Protein AF-A0A150HQA2-F1 (afdb_monomer)

Structure (mmCIF, N/CA/C/O backbone):
data_AF-A0A150HQA2-F1
#
_entry.id   AF-A0A150HQA2-F1
#
loop_
_atom_site.group_PDB
_atom_site.id
_atom_site.type_symbol
_atom_site.label_atom_id
_atom_site.label_alt_id
_atom_site.label_comp_id
_atom_site.label_asym_id
_atom_site.label_entity_id
_atom_site.label_seq_id
_atom_site.pdbx_PDB_ins_code
_atom_site.Cartn_x
_atom_site.Cartn_y
_atom_site.Cartn_z
_atom_site.occupancy
_atom_site.B_iso_or_equiv
_atom_site.auth_seq_id
_atom_site.auth_comp_id
_atom_site.auth_asym_id
_atom_site.auth_atom_id
_atom_site.pdbx_PDB_model_num
ATOM 1 N N . MET A 1 1 ? 25.964 2.005 -0.154 1.00 37.34 1 MET A N 1
ATOM 2 C CA . MET A 1 1 ? 24.661 1.693 -0.784 1.00 37.34 1 MET A CA 1
ATOM 3 C C . MET A 1 1 ? 23.739 1.155 0.295 1.00 37.34 1 MET A C 1
ATOM 5 O O . MET A 1 1 ? 24.121 0.198 0.952 1.00 37.34 1 MET A O 1
ATOM 9 N N . ARG A 1 2 ? 22.581 1.779 0.553 1.00 41.72 2 ARG A N 1
ATOM 10 C CA . ARG A 1 2 ? 21.559 1.135 1.397 1.00 41.72 2 ARG A CA 1
ATOM 11 C C . ARG A 1 2 ? 21.065 -0.091 0.627 1.00 41.72 2 ARG A C 1
ATOM 13 O O . ARG A 1 2 ? 20.737 0.061 -0.545 1.00 41.72 2 ARG A O 1
ATOM 20 N N . ASN A 1 3 ? 21.051 -1.269 1.250 1.00 44.75 3 ASN A N 1
ATOM 21 C CA . ASN A 1 3 ? 20.371 -2.444 0.704 1.00 44.75 3 ASN A CA 1
ATOM 22 C C . ASN A 1 3 ? 18.885 -2.094 0.582 1.00 44.75 3 ASN A C 1
ATOM 24 O O . ASN A 1 3 ? 18.142 -2.168 1.558 1.00 44.75 3 ASN A O 1
ATOM 28 N N . ILE A 1 4 ? 18.468 -1.625 -0.593 1.00 57.78 4 ILE A N 1
ATOM 29 C CA . ILE A 1 4 ? 17.054 -1.454 -0.901 1.00 57.78 4 ILE A CA 1
ATOM 30 C C . ILE A 1 4 ? 16.543 -2.876 -1.097 1.00 57.78 4 ILE A C 1
ATOM 32 O O . ILE A 1 4 ? 16.750 -3.461 -2.159 1.00 57.78 4 ILE A O 1
ATOM 36 N N . LYS A 1 5 ? 15.956 -3.465 -0.046 1.00 61.56 5 LYS A N 1
ATOM 37 C CA . LYS A 1 5 ? 15.195 -4.707 -0.184 1.00 61.56 5 LYS A CA 1
ATOM 38 C C . LYS A 1 5 ? 14.142 -4.447 -1.256 1.00 61.56 5 LYS A C 1
ATOM 40 O O . LYS A 1 5 ? 13.300 -3.563 -1.102 1.00 61.56 5 LYS A O 1
ATOM 45 N N . ARG A 1 6 ? 14.270 -5.134 -2.386 1.00 68.69 6 ARG A N 1
ATOM 46 C CA . ARG A 1 6 ? 13.323 -5.013 -3.486 1.00 68.69 6 ARG A CA 1
ATOM 47 C C . ARG A 1 6 ? 12.090 -5.816 -3.093 1.00 68.69 6 ARG A C 1
ATOM 49 O O . ARG A 1 6 ? 12.227 -6.979 -2.738 1.00 68.69 6 ARG A O 1
ATOM 56 N N . VAL A 1 7 ? 10.921 -5.185 -3.121 1.00 77.38 7 VAL A N 1
ATOM 57 C CA . VAL A 1 7 ? 9.653 -5.900 -2.945 1.00 77.38 7 VAL A CA 1
ATOM 58 C C . VAL A 1 7 ? 9.491 -6.851 -4.128 1.00 77.38 7 VAL A C 1
ATOM 60 O O . VAL A 1 7 ? 9.677 -6.442 -5.279 1.00 77.38 7 VAL A O 1
ATOM 63 N N . GLU A 1 8 ? 9.179 -8.113 -3.845 1.00 81.69 8 GLU A N 1
ATOM 64 C CA . GLU A 1 8 ? 8.927 -9.104 -4.887 1.00 81.69 8 GLU A CA 1
ATOM 65 C C . GLU A 1 8 ? 7.702 -8.695 -5.728 1.00 81.69 8 GLU A C 1
ATOM 67 O O . GLU A 1 8 ? 6.724 -8.177 -5.175 1.00 81.69 8 GLU A O 1
ATOM 72 N N . PRO A 1 9 ? 7.695 -8.920 -7.057 1.00 80.50 9 PRO A N 1
ATOM 73 C CA . PRO A 1 9 ? 6.593 -8.476 -7.915 1.00 80.50 9 PRO A CA 1
ATOM 74 C C . PRO A 1 9 ? 5.214 -8.963 -7.446 1.00 80.50 9 PRO A C 1
ATOM 76 O O . PRO A 1 9 ? 4.275 -8.174 -7.377 1.00 80.50 9 PRO A O 1
ATOM 79 N N . TRP A 1 10 ? 5.111 -10.228 -7.028 1.00 83.12 10 TRP A N 1
ATOM 80 C CA . TRP A 1 10 ? 3.852 -10.815 -6.557 1.00 83.12 10 TRP A CA 1
ATOM 81 C C . TRP A 1 10 ? 3.335 -10.169 -5.261 1.00 83.12 10 TRP A C 1
ATOM 83 O O . TRP A 1 10 ? 2.125 -10.037 -5.085 1.00 83.12 10 TRP A O 1
ATOM 93 N N . MET A 1 11 ? 4.231 -9.720 -4.371 1.00 84.94 11 MET A N 1
ATOM 94 C CA . MET A 1 11 ? 3.845 -9.029 -3.135 1.00 84.94 11 MET A CA 1
ATOM 95 C C . MET A 1 11 ? 3.207 -7.678 -3.441 1.00 84.94 11 MET A C 1
ATOM 97 O O . MET A 1 11 ? 2.307 -7.250 -2.725 1.00 84.94 11 MET A O 1
ATOM 101 N N . SER A 1 12 ? 3.636 -7.017 -4.520 1.00 85.19 12 SER A N 1
ATOM 102 C CA . SER A 1 12 ? 3.038 -5.749 -4.946 1.00 85.19 12 SER A CA 1
ATOM 103 C C . SER A 1 12 ? 1.578 -5.949 -5.358 1.00 85.19 12 SER A C 1
ATOM 105 O O . SER A 1 12 ? 0.710 -5.202 -4.911 1.00 85.19 12 SER A O 1
ATOM 107 N N . ASP A 1 13 ? 1.284 -6.988 -6.141 1.00 89.06 13 ASP A N 1
ATOM 108 C CA . ASP A 1 13 ? -0.087 -7.307 -6.552 1.00 89.06 13 ASP A CA 1
ATOM 109 C C . ASP A 1 13 ? -0.951 -7.745 -5.362 1.00 89.06 13 ASP A C 1
ATOM 111 O O . ASP A 1 13 ? -2.067 -7.247 -5.183 1.00 89.06 13 ASP A O 1
ATOM 115 N N . ALA A 1 14 ? -0.415 -8.616 -4.502 1.00 93.56 14 ALA A N 1
ATOM 116 C CA . ALA A 1 14 ? -1.089 -9.068 -3.288 1.00 93.56 14 ALA A CA 1
ATOM 117 C C . ALA A 1 14 ? -1.412 -7.899 -2.342 1.00 93.56 14 ALA A C 1
ATOM 119 O O . ALA A 1 14 ? -2.529 -7.813 -1.827 1.00 93.56 14 ALA A O 1
ATOM 120 N N . PHE A 1 15 ? -0.493 -6.943 -2.191 1.00 93.81 15 PHE A N 1
ATOM 121 C CA . PHE A 1 15 ? -0.713 -5.738 -1.39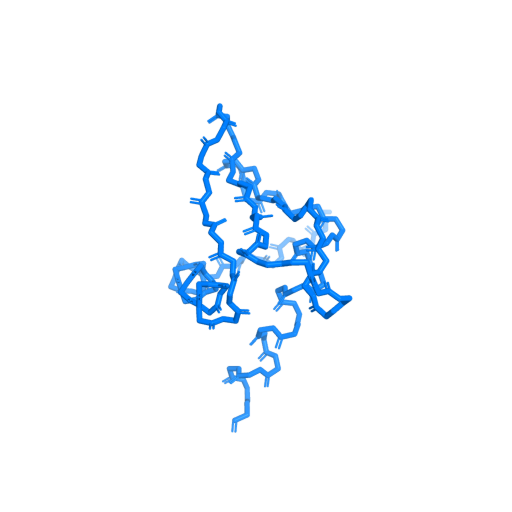9 1.00 93.81 15 PHE A CA 1
ATOM 122 C C . PHE A 1 15 ? -1.865 -4.887 -1.949 1.00 93.81 15 PHE A C 1
ATOM 124 O O . PHE A 1 15 ? -2.738 -4.451 -1.196 1.00 93.81 15 PHE A O 1
ATOM 131 N N . LEU A 1 16 ? -1.936 -4.681 -3.269 1.00 92.88 16 LEU A N 1
ATOM 132 C CA . LEU A 1 16 ? -3.041 -3.937 -3.888 1.00 92.88 16 LEU A CA 1
ATOM 133 C C . LEU A 1 16 ? -4.390 -4.659 -3.722 1.00 92.88 16 LEU A C 1
ATOM 135 O O . LEU A 1 16 ? -5.424 -4.006 -3.554 1.00 92.88 16 LEU A O 1
ATOM 139 N N . ILE A 1 17 ? -4.404 -5.992 -3.746 1.00 94.44 17 ILE A N 1
ATOM 140 C CA . ILE A 1 17 ? -5.605 -6.791 -3.465 1.00 94.44 17 ILE A CA 1
ATOM 141 C C . ILE A 1 17 ? -6.026 -6.621 -2.001 1.00 94.44 17 ILE A C 1
ATOM 143 O O . ILE A 1 17 ? -7.193 -6.324 -1.734 1.00 94.44 17 ILE A O 1
ATOM 147 N N . TRP A 1 18 ? -5.085 -6.728 -1.063 1.00 95.44 18 TRP A N 1
ATOM 148 C CA . TRP A 1 18 ? -5.342 -6.547 0.365 1.00 95.44 18 TRP A CA 1
ATOM 149 C C . TRP A 1 18 ? -5.892 -5.150 0.681 1.00 95.44 18 TRP A C 1
ATOM 151 O O . TRP A 1 18 ? -6.891 -5.022 1.387 1.00 95.44 18 TRP A O 1
ATOM 161 N N . LEU A 1 19 ? -5.347 -4.096 0.064 1.00 95.12 19 LEU A N 1
ATOM 162 C CA . LEU A 1 19 ? -5.878 -2.736 0.201 1.00 95.12 19 LEU A CA 1
ATOM 163 C C . LEU A 1 19 ? -7.351 -2.640 -0.221 1.00 95.12 19 LEU A C 1
ATOM 165 O O . LEU A 1 19 ? -8.144 -1.971 0.443 1.00 95.12 19 LEU A O 1
ATOM 169 N N . ARG A 1 20 ? -7.745 -3.310 -1.311 1.00 94.56 20 ARG A N 1
ATOM 170 C CA . ARG A 1 20 ? -9.155 -3.359 -1.731 1.00 94.56 20 ARG A CA 1
ATOM 171 C C . ARG A 1 20 ? -10.018 -4.097 -0.718 1.00 94.56 20 ARG A C 1
ATOM 173 O O . ARG A 1 20 ? -11.108 -3.619 -0.413 1.00 94.56 20 ARG A O 1
ATOM 180 N N . TYR A 1 21 ? -9.522 -5.214 -0.194 1.00 93.88 21 TYR A N 1
ATOM 181 C CA . TYR A 1 21 ? -10.216 -6.017 0.809 1.00 93.88 21 TYR A CA 1
ATOM 182 C C . TYR A 1 21 ? -10.523 -5.215 2.082 1.00 93.88 21 TYR A C 1
ATOM 184 O O . TYR A 1 21 ? -11.659 -5.228 2.549 1.00 93.88 21 TYR A O 1
ATOM 192 N N . ILE A 1 22 ? -9.566 -4.430 2.588 1.00 93.06 22 ILE A N 1
ATOM 193 C CA . ILE A 1 22 ? -9.770 -3.604 3.794 1.00 93.06 22 ILE A CA 1
ATOM 194 C C . ILE A 1 22 ? -10.568 -2.314 3.533 1.00 93.06 22 ILE A C 1
ATOM 196 O O . ILE A 1 22 ? -10.817 -1.540 4.454 1.00 93.06 22 ILE A O 1
ATOM 200 N N . GLY A 1 23 ? -10.989 -2.062 2.289 1.00 94.06 23 GLY A N 1
ATOM 201 C CA . GLY A 1 23 ? -11.899 -0.966 1.960 1.00 94.06 23 GLY A CA 1
ATOM 202 C C . GLY A 1 23 ? -11.246 0.265 1.331 1.00 94.06 23 GLY A C 1
ATOM 203 O O . GLY A 1 23 ? -11.830 1.353 1.385 1.00 94.06 23 GLY A O 1
ATOM 204 N N . TYR A 1 24 ? -10.079 0.140 0.696 1.00 96.00 24 TYR A N 1
ATOM 205 C CA . TYR A 1 24 ? -9.548 1.185 -0.179 1.00 96.00 24 TYR A CA 1
ATOM 206 C C . TYR A 1 24 ? -10.011 1.023 -1.627 1.00 96.00 24 TYR A C 1
ATOM 208 O O . TYR A 1 24 ? -10.015 -0.054 -2.218 1.00 96.00 24 TYR A O 1
ATOM 216 N N . ARG A 1 25 ? -10.305 2.155 -2.258 1.00 94.44 25 ARG A N 1
ATOM 217 C CA . ARG A 1 25 ? -10.320 2.292 -3.708 1.00 94.44 25 ARG A CA 1
ATOM 218 C C . ARG A 1 25 ? -8.931 2.703 -4.176 1.00 94.44 25 ARG A C 1
ATOM 220 O O . ARG A 1 25 ? -8.368 3.679 -3.686 1.00 94.44 25 ARG A O 1
ATOM 227 N N . ILE A 1 26 ? -8.428 2.001 -5.180 1.00 94.00 26 ILE A N 1
ATOM 228 C CA . ILE A 1 26 ? -7.149 2.307 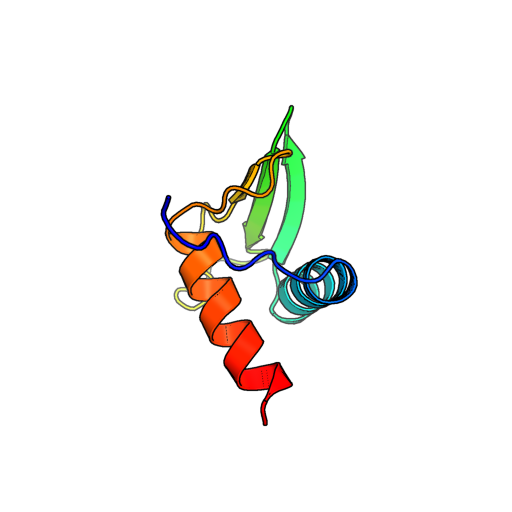-5.817 1.00 94.00 26 ILE A CA 1
ATOM 229 C C . ILE A 1 26 ? -7.408 3.208 -7.026 1.00 94.00 26 ILE A C 1
ATOM 231 O O . ILE A 1 26 ? -8.267 2.899 -7.858 1.00 94.00 26 ILE A O 1
ATOM 235 N N . LYS A 1 27 ? -6.694 4.331 -7.121 1.00 93.75 27 LYS A N 1
ATOM 236 C CA . LYS A 1 27 ? -6.738 5.232 -8.278 1.00 93.75 27 LYS A CA 1
ATOM 237 C C . LYS A 1 27 ? -5.340 5.543 -8.780 1.00 93.75 27 LYS A C 1
ATOM 239 O O . LYS A 1 27 ? -4.476 5.915 -8.002 1.00 93.75 27 LYS A O 1
ATOM 244 N N . THR A 1 28 ? -5.156 5.490 -10.090 1.00 92.38 28 THR A N 1
ATOM 245 C CA . THR A 1 28 ? -3.948 6.011 -10.731 1.00 92.38 28 THR A CA 1
ATOM 246 C C . THR A 1 28 ? -4.100 7.514 -10.948 1.00 92.38 28 THR A C 1
ATOM 248 O O . THR A 1 28 ? -5.133 7.968 -11.449 1.00 92.38 28 THR A O 1
ATOM 251 N N . LYS A 1 29 ? -3.087 8.296 -10.577 1.00 90.25 29 LYS A N 1
ATOM 252 C CA . LYS A 1 29 ? -3.029 9.744 -10.778 1.00 90.25 29 LYS A CA 1
ATOM 253 C C . LYS A 1 29 ? -1.636 10.134 -11.263 1.00 90.25 29 LYS A C 1
ATOM 255 O O . LYS A 1 29 ? -0.689 10.226 -10.488 1.00 90.25 29 LYS A O 1
ATOM 260 N N . GLY A 1 30 ? -1.510 10.366 -12.568 1.00 91.25 30 GLY A N 1
ATOM 261 C CA . GLY A 1 30 ? -0.208 10.602 -13.190 1.00 91.25 30 GLY A CA 1
ATOM 262 C C . GLY A 1 30 ? 0.725 9.411 -12.962 1.00 91.25 30 GLY A C 1
ATOM 263 O O . GLY A 1 30 ? 0.390 8.287 -13.321 1.00 91.25 30 GLY A O 1
ATOM 264 N N . LEU A 1 31 ? 1.874 9.665 -12.334 1.00 90.12 31 LEU A N 1
ATOM 265 C CA . LEU A 1 31 ? 2.909 8.666 -12.052 1.00 90.12 31 LEU A CA 1
ATOM 266 C C . LEU A 1 31 ? 2.797 8.031 -10.656 1.00 90.12 31 LEU A C 1
ATOM 268 O O . LEU A 1 31 ? 3.782 7.490 -10.148 1.00 90.12 31 LEU A O 1
ATOM 272 N N . SER A 1 32 ? 1.637 8.121 -10.007 1.00 91.44 32 SER A N 1
ATOM 273 C CA . SER A 1 32 ? 1.388 7.482 -8.716 1.00 91.44 32 SER A CA 1
ATOM 274 C C . SER A 1 32 ? 0.068 6.719 -8.684 1.00 91.44 32 SER A C 1
ATOM 276 O O . SER A 1 32 ? -0.874 6.984 -9.432 1.00 91.44 32 SER A O 1
ATOM 278 N N . ILE A 1 33 ? 0.015 5.754 -7.777 1.00 93.50 33 ILE A N 1
ATOM 279 C CA . ILE A 1 33 ? -1.176 5.039 -7.353 1.00 93.50 33 ILE A CA 1
ATOM 280 C C . ILE A 1 33 ? -1.551 5.595 -5.979 1.00 93.50 33 ILE A C 1
ATOM 282 O O . ILE A 1 33 ? -0.742 5.557 -5.057 1.00 93.50 33 ILE A O 1
ATOM 286 N N . GLU A 1 34 ? -2.761 6.126 -5.841 1.00 94.81 34 GLU A N 1
ATOM 287 C CA . GLU A 1 34 ? -3.319 6.663 -4.601 1.00 94.81 34 GLU A CA 1
ATOM 288 C C . GLU A 1 34 ? -4.349 5.696 -3.999 1.00 94.81 34 GLU A C 1
ATOM 290 O O . GLU A 1 34 ? -5.164 5.091 -4.708 1.00 94.81 34 GLU A O 1
ATOM 295 N N . PHE A 1 35 ? -4.344 5.595 -2.670 1.00 93.88 35 PHE A N 1
ATOM 296 C CA . PHE A 1 35 ? -5.280 4.792 -1.889 1.00 93.88 35 PHE A CA 1
ATOM 297 C C . PHE A 1 35 ? -6.327 5.704 -1.252 1.00 93.88 35 PHE A C 1
ATOM 299 O O . PHE A 1 35 ? -6.028 6.547 -0.400 1.00 93.88 35 PHE A O 1
ATOM 306 N N . LEU A 1 36 ? -7.580 5.537 -1.663 1.00 92.62 36 LEU A N 1
ATOM 307 C CA . LEU A 1 36 ? -8.704 6.343 -1.203 1.00 92.62 36 LEU A CA 1
ATOM 308 C C . LEU A 1 36 ? -9.642 5.476 -0.358 1.00 92.62 36 LEU A C 1
ATOM 310 O O . LEU A 1 36 ? -10.257 4.568 -0.914 1.00 92.62 36 LEU A O 1
ATOM 314 N N . PRO A 1 37 ? -9.794 5.729 0.955 1.00 93.06 37 PRO A N 1
ATOM 315 C CA . PRO A 1 37 ? -10.777 5.015 1.762 1.00 93.06 37 PRO A CA 1
ATOM 316 C C . PRO A 1 37 ? -12.175 5.136 1.152 1.00 93.06 37 PRO A C 1
ATOM 318 O O . PRO A 1 37 ? -12.605 6.236 0.794 1.00 93.06 37 PRO A O 1
ATOM 321 N N . THR A 1 38 ? -12.887 4.017 1.042 1.00 91.75 38 THR A N 1
ATOM 322 C CA . THR A 1 38 ? -14.259 3.987 0.507 1.00 91.75 38 THR A CA 1
ATOM 323 C C . THR A 1 38 ? -15.279 4.598 1.471 1.00 91.75 38 THR A C 1
ATOM 325 O O . THR A 1 38 ? -16.330 5.064 1.040 1.00 91.75 38 THR A O 1
ATOM 328 N N . TYR A 1 39 ? -14.943 4.687 2.758 1.00 86.12 39 TYR A N 1
ATOM 329 C CA . TYR A 1 39 ? -15.736 5.330 3.804 1.00 86.12 39 TYR A CA 1
ATOM 330 C C . TYR A 1 39 ? -14.836 6.111 4.773 1.00 86.12 39 TYR A C 1
ATOM 332 O O . TYR A 1 39 ? -13.618 5.927 4.829 1.00 86.12 39 TYR A O 1
ATOM 340 N N . LYS A 1 40 ? -15.418 7.040 5.545 1.00 79.69 40 LYS A N 1
ATOM 34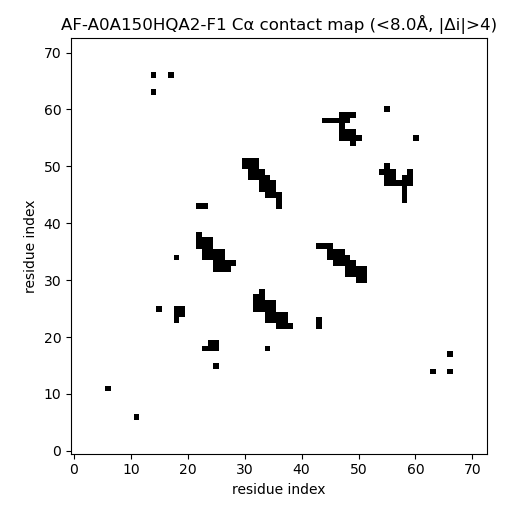1 C CA . LYS A 1 40 ? -14.667 7.765 6.582 1.00 79.69 40 LYS A CA 1
ATOM 342 C C . LYS A 1 40 ? -14.484 6.846 7.798 1.00 79.69 40 LYS A C 1
ATOM 344 O O . LYS A 1 40 ? -15.417 6.679 8.570 1.00 79.69 40 LYS A O 1
ATOM 349 N N . CYS A 1 41 ? -13.287 6.296 7.993 1.00 80.00 41 CYS A N 1
ATOM 350 C CA . CYS A 1 41 ? -12.933 5.523 9.187 1.00 80.00 41 CYS A CA 1
ATOM 351 C C . CYS A 1 41 ? -11.544 5.917 9.697 1.00 80.00 41 CYS A C 1
ATOM 353 O O . CYS A 1 41 ? -10.645 6.172 8.898 1.00 80.00 41 CYS A O 1
ATOM 355 N N . LYS A 1 42 ? -11.361 5.967 11.025 1.00 78.25 42 LYS A N 1
ATOM 356 C CA . LYS A 1 42 ? -10.052 6.244 11.646 1.00 78.25 42 LYS A CA 1
ATOM 357 C C . LYS A 1 42 ? -9.025 5.145 11.346 1.00 78.25 42 LYS A C 1
ATOM 359 O O . LYS A 1 42 ? -7.841 5.447 11.267 1.00 78.25 42 LYS A O 1
ATOM 364 N N . ASN A 1 43 ? -9.495 3.919 11.117 1.00 82.94 43 ASN A N 1
ATOM 365 C CA . ASN A 1 43 ? -8.656 2.753 10.835 1.00 82.94 43 ASN A CA 1
ATOM 366 C C . ASN 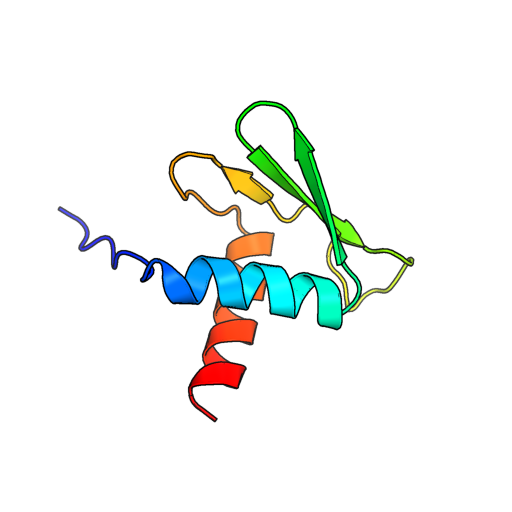A 1 43 ? -8.229 2.663 9.360 1.00 82.94 43 ASN A C 1
ATOM 368 O O . ASN A 1 43 ? -7.437 1.801 9.015 1.00 82.94 43 ASN A O 1
ATOM 372 N N . LEU A 1 44 ? -8.729 3.554 8.494 1.00 86.12 44 LEU A N 1
ATOM 373 C CA . LEU A 1 44 ? -8.316 3.652 7.093 1.00 86.12 44 LEU A CA 1
ATOM 374 C C . LEU A 1 44 ? -7.648 5.011 6.854 1.00 86.12 44 LEU A C 1
ATOM 376 O O . LEU A 1 44 ? -8.310 5.961 6.408 1.00 86.12 44 LEU A O 1
ATOM 380 N N . PRO A 1 45 ? -6.349 5.156 7.186 1.00 87.31 45 PRO A N 1
ATOM 381 C CA . PRO A 1 45 ? -5.629 6.406 6.983 1.00 87.31 45 PRO A CA 1
ATOM 382 C C . PRO A 1 45 ? -5.674 6.850 5.515 1.00 87.31 45 PRO A C 1
ATOM 384 O O . PRO A 1 45 ? -5.517 6.057 4.585 1.00 87.31 45 PRO A O 1
ATOM 387 N N . ARG A 1 46 ? -5.899 8.148 5.297 1.00 88.12 46 ARG A N 1
ATOM 388 C CA . ARG A 1 46 ? -5.932 8.753 3.958 1.00 88.12 46 ARG A CA 1
ATOM 389 C C . ARG A 1 46 ? -4.535 9.074 3.451 1.00 88.12 46 ARG A C 1
ATOM 391 O O . ARG A 1 46 ? -3.618 9.308 4.231 1.00 88.12 46 ARG A O 1
ATOM 398 N N . GLY A 1 47 ? -4.431 9.197 2.129 1.00 89.00 47 GLY A N 1
ATOM 399 C CA . GLY A 1 47 ? -3.250 9.754 1.481 1.00 89.00 47 GLY A CA 1
ATOM 400 C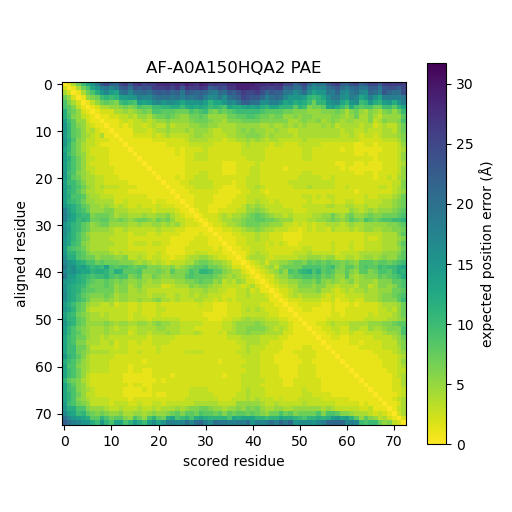 C . GLY A 1 47 ? -2.101 8.765 1.348 1.00 89.00 47 GLY A C 1
ATOM 401 O O . GLY A 1 47 ? -0.978 9.205 1.154 1.00 89.00 47 GLY A O 1
ATOM 402 N N . GLY A 1 48 ? -2.349 7.456 1.446 1.00 93.62 48 GLY A N 1
ATOM 403 C CA . GLY A 1 48 ? -1.369 6.450 1.040 1.00 93.62 48 GLY A CA 1
ATOM 404 C C . GLY A 1 48 ? -1.146 6.495 -0.469 1.00 93.62 48 GLY A C 1
ATOM 405 O O . GLY A 1 48 ? -2.106 6.630 -1.231 1.00 93.62 48 GLY A O 1
ATOM 406 N N . SER A 1 49 ? 0.114 6.422 -0.897 1.00 94.19 49 SER A N 1
ATOM 407 C CA . SER A 1 49 ? 0.448 6.339 -2.316 1.00 94.19 49 SER A CA 1
ATOM 408 C C . SER A 1 49 ? 1.756 5.601 -2.594 1.00 94.19 49 SER A C 1
ATOM 410 O O . SER A 1 49 ? 2.686 5.620 -1.779 1.00 94.19 49 SER A O 1
ATOM 412 N N . ILE A 1 50 ? 1.808 4.986 -3.777 1.00 93.00 50 ILE A N 1
ATOM 413 C CA . ILE A 1 50 ? 2.993 4.366 -4.379 1.00 93.00 50 ILE A CA 1
ATOM 414 C C . ILE A 1 50 ? 3.317 5.131 -5.662 1.00 93.00 50 ILE A C 1
ATOM 416 O O . ILE A 1 50 ? 2.447 5.335 -6.506 1.00 93.00 50 ILE A O 1
ATOM 420 N N . GLN A 1 51 ? 4.558 5.567 -5.829 1.00 91.12 51 GLN A N 1
ATOM 421 C CA . GLN A 1 51 ? 5.041 6.134 -7.087 1.00 91.12 51 GLN A CA 1
ATOM 422 C C . GLN A 1 51 ? 5.400 5.023 -8.086 1.00 91.12 51 GLN A C 1
ATOM 424 O O . GLN A 1 51 ? 5.745 3.917 -7.690 1.00 91.12 51 GLN A O 1
ATOM 429 N N . HIS A 1 52 ? 5.393 5.316 -9.386 1.00 85.25 52 HIS A N 1
ATOM 430 C CA . HIS A 1 52 ? 5.738 4.358 -10.450 1.00 85.25 52 HIS A CA 1
ATOM 431 C C . HIS A 1 52 ? 7.120 3.695 -10.283 1.00 85.25 52 HIS A C 1
ATOM 433 O O . HIS A 1 52 ? 7.340 2.593 -10.771 1.00 85.25 52 HIS A O 1
ATOM 439 N N . ASN A 1 53 ? 8.048 4.357 -9.588 1.00 84.88 53 ASN A N 1
ATOM 440 C CA . ASN A 1 53 ? 9.375 3.836 -9.258 1.00 84.88 53 ASN A CA 1
ATOM 441 C C . ASN A 1 53 ? 9.378 2.928 -8.006 1.00 84.88 53 ASN A C 1
ATOM 443 O O . ASN A 1 53 ? 10.446 2.576 -7.508 1.00 84.88 53 ASN A O 1
ATOM 447 N N . GLY A 1 54 ? 8.203 2.595 -7.465 1.00 85.06 54 GLY A N 1
ATOM 448 C CA . GLY A 1 54 ? 8.018 1.785 -6.262 1.00 85.06 54 GLY A CA 1
ATOM 449 C C . GLY A 1 54 ? 8.155 2.552 -4.944 1.00 85.06 54 GLY A C 1
ATOM 450 O O . GLY A 1 54 ? 7.995 1.955 -3.883 1.00 85.06 54 GLY A O 1
ATOM 451 N N . GLN A 1 55 ? 8.436 3.861 -4.957 1.00 89.19 55 GLN A N 1
ATOM 452 C CA . GLN A 1 55 ? 8.561 4.623 -3.715 1.00 89.19 55 GLN A CA 1
ATOM 453 C C . GLN A 1 55 ? 7.208 4.785 -3.023 1.00 89.19 55 GLN A C 1
ATOM 455 O O . GLN A 1 55 ? 6.270 5.372 -3.565 1.00 89.19 55 GLN A O 1
ATOM 460 N N . MET A 1 56 ? 7.147 4.315 -1.783 1.00 92.62 56 MET A N 1
ATOM 461 C CA . MET A 1 56 ? 5.989 4.440 -0.908 1.00 92.62 56 MET A CA 1
ATOM 462 C C . MET A 1 56 ? 6.134 5.648 0.009 1.00 92.62 56 MET A C 1
ATOM 464 O O . MET A 1 56 ? 7.211 5.916 0.547 1.00 92.62 56 MET A O 1
ATOM 468 N N . ASN A 1 57 ? 5.040 6.369 0.240 1.00 93.25 57 ASN A N 1
ATOM 469 C CA . ASN A 1 57 ? 5.015 7.401 1.272 1.00 93.25 57 ASN A CA 1
ATOM 470 C C . ASN A 1 57 ? 4.831 6.799 2.680 1.00 93.25 57 ASN A C 1
ATOM 472 O O . ASN A 1 57 ? 4.677 5.590 2.843 1.00 93.25 57 ASN A O 1
ATOM 476 N N . LYS A 1 58 ? 4.842 7.631 3.729 1.00 93.81 58 LYS A N 1
ATOM 477 C CA . LYS A 1 58 ? 4.760 7.156 5.124 1.00 93.81 58 LYS A CA 1
ATOM 478 C C . LYS A 1 58 ? 3.519 6.295 5.406 1.00 93.81 58 LYS A C 1
ATOM 480 O O . LYS A 1 58 ? 3.617 5.318 6.138 1.00 93.81 58 LYS A O 1
ATOM 485 N N . VAL A 1 59 ? 2.368 6.653 4.834 1.00 93.31 59 VAL A N 1
ATOM 486 C CA . VAL A 1 59 ? 1.111 5.915 5.036 1.00 93.31 59 VAL A CA 1
ATOM 487 C C . VAL A 1 59 ? 1.153 4.574 4.307 1.00 93.31 59 VAL A C 1
ATOM 489 O O . VAL A 1 59 ? 0.818 3.558 4.902 1.00 93.31 59 VAL A O 1
ATOM 492 N N . ALA A 1 60 ? 1.618 4.557 3.056 1.00 93.50 60 ALA A N 1
ATOM 493 C CA . ALA A 1 60 ? 1.768 3.328 2.285 1.00 93.50 60 ALA A CA 1
ATOM 494 C C . ALA A 1 60 ? 2.777 2.360 2.926 1.00 93.50 60 ALA A C 1
ATOM 496 O O . ALA A 1 60 ? 2.474 1.181 3.019 1.00 93.50 60 ALA A O 1
ATOM 497 N N . ASN A 1 61 ? 3.906 2.851 3.454 1.00 93.94 61 ASN A N 1
ATOM 498 C CA . ASN A 1 61 ? 4.863 2.002 4.178 1.00 93.94 61 ASN A CA 1
ATOM 499 C C . ASN A 1 61 ? 4.251 1.370 5.433 1.00 93.94 61 ASN A C 1
ATOM 501 O O . ASN A 1 61 ? 4.503 0.205 5.709 1.00 93.94 61 ASN A O 1
ATOM 505 N N . LYS A 1 62 ? 3.442 2.123 6.193 1.00 93.62 62 LYS 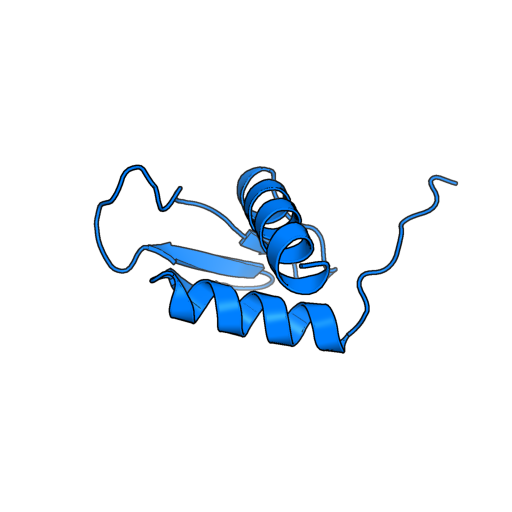A N 1
ATOM 506 C CA . LYS A 1 62 ? 2.771 1.576 7.379 1.00 93.62 62 LYS A CA 1
ATOM 507 C C . LYS A 1 62 ? 1.784 0.468 6.997 1.00 93.62 62 LYS A C 1
ATOM 509 O O . LYS A 1 62 ? 1.812 -0.595 7.595 1.00 93.62 62 LYS A O 1
ATOM 514 N N . LEU A 1 63 ? 0.963 0.718 5.977 1.00 94.12 63 LEU A N 1
ATOM 515 C CA . LEU A 1 63 ? 0.024 -0.273 5.448 1.00 94.12 63 LEU A CA 1
ATOM 516 C C . LEU A 1 63 ? 0.747 -1.508 4.896 1.00 94.12 63 LEU A C 1
ATOM 518 O O . LEU A 1 63 ? 0.252 -2.615 5.045 1.00 94.12 63 LEU A O 1
ATOM 522 N N . PHE A 1 64 ? 1.907 -1.325 4.263 1.00 93.50 64 PHE A N 1
ATOM 523 C CA . PHE A 1 64 ? 2.699 -2.434 3.739 1.00 93.50 64 PHE A CA 1
ATOM 524 C C . PHE A 1 64 ? 3.277 -3.306 4.859 1.00 93.50 64 PHE A C 1
ATOM 526 O O . PHE A 1 64 ? 3.187 -4.520 4.768 1.00 93.50 64 PHE A O 1
ATOM 533 N N . ALA A 1 65 ? 3.779 -2.704 5.941 1.00 92.81 65 ALA A N 1
ATOM 534 C CA . ALA A 1 65 ? 4.241 -3.456 7.108 1.00 92.81 65 ALA A CA 1
ATOM 535 C C . ALA A 1 65 ? 3.101 -4.255 7.774 1.00 92.81 65 ALA A C 1
ATOM 537 O O . ALA A 1 65 ? 3.280 -5.423 8.091 1.00 92.81 65 ALA A O 1
ATOM 538 N N . GLU A 1 66 ? 1.911 -3.656 7.918 1.00 93.56 66 GLU A N 1
ATOM 539 C CA . GLU A 1 66 ? 0.713 -4.368 8.403 1.00 93.56 66 GLU A CA 1
ATOM 540 C C . GLU A 1 66 ? 0.327 -5.531 7.469 1.00 93.56 66 GLU A C 1
ATOM 542 O O . GLU A 1 66 ? -0.085 -6.594 7.922 1.00 93.56 66 GLU A O 1
ATOM 547 N N . PHE A 1 67 ? 0.479 -5.353 6.155 1.00 93.62 67 PHE A N 1
ATOM 548 C CA . PHE A 1 67 ? 0.266 -6.419 5.179 1.00 93.62 67 PHE A CA 1
ATOM 549 C C . PHE A 1 67 ? 1.295 -7.552 5.304 1.00 93.62 67 PHE A C 1
ATOM 551 O O . PHE A 1 67 ? 0.905 -8.714 5.227 1.00 93.62 67 PHE A O 1
ATOM 558 N N . GLU A 1 68 ? 2.578 -7.248 5.511 1.00 92.12 68 GLU A N 1
ATOM 559 C CA . GLU A 1 68 ? 3.623 -8.267 5.696 1.00 92.12 68 GLU A CA 1
ATOM 560 C C . GLU A 1 68 ? 3.317 -9.173 6.900 1.00 92.12 68 GLU A C 1
ATOM 562 O O . GLU A 1 68 ? 3.422 -10.394 6.780 1.00 92.12 68 GLU A O 1
ATOM 567 N N . GLU A 1 69 ? 2.814 -8.611 8.005 1.00 91.44 69 GLU A N 1
ATOM 568 C CA . GLU A 1 69 ? 2.367 -9.386 9.175 1.00 91.44 69 GLU A CA 1
ATOM 569 C C . GLU A 1 69 ? 1.238 -10.382 8.840 1.00 91.44 69 GLU A C 1
ATOM 571 O O . GLU A 1 69 ? 1.146 -11.438 9.460 1.00 91.44 69 GLU A O 1
ATOM 576 N N . HIS A 1 70 ? 0.392 -10.088 7.846 1.00 84.81 70 HIS A N 1
ATOM 577 C CA . HIS A 1 70 ? -0.656 -11.004 7.379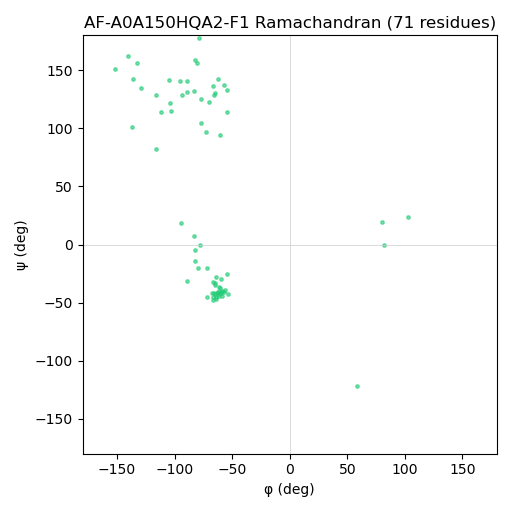 1.00 84.81 70 HIS A CA 1
ATOM 578 C C . HIS A 1 70 ? -0.152 -12.105 6.439 1.00 84.81 70 HIS A C 1
ATOM 580 O O . HIS A 1 70 ? -0.862 -13.086 6.237 1.00 84.81 70 HIS A O 1
ATOM 586 N N . VAL A 1 71 ? 1.013 -11.924 5.815 1.00 82.12 71 VAL A N 1
ATOM 587 C CA . VAL A 1 71 ? 1.612 -12.904 4.895 1.00 82.12 71 VAL A CA 1
ATOM 588 C C . VAL A 1 71 ? 2.501 -13.895 5.647 1.00 82.12 71 VAL A C 1
ATOM 590 O O . VAL A 1 71 ? 2.623 -15.043 5.225 1.00 82.12 71 VAL A O 1
ATOM 593 N N . GLU A 1 72 ? 3.126 -13.461 6.743 1.00 71.00 72 GLU A N 1
ATOM 594 C CA . GLU A 1 72 ? 3.968 -14.311 7.594 1.00 71.00 72 GLU A CA 1
ATOM 595 C C . GLU A 1 72 ? 3.176 -15.155 8.614 1.00 71.00 72 GLU A C 1
ATOM 597 O O . GLU A 1 72 ? 3.744 -16.087 9.189 1.00 71.00 72 GLU A O 1
ATOM 602 N N . ALA A 1 73 ? 1.893 -14.840 8.837 1.00 56.44 73 ALA A N 1
ATOM 603 C CA . ALA A 1 73 ? 0.986 -15.526 9.766 1.00 56.44 73 ALA A CA 1
ATOM 604 C C . ALA A 1 73 ? 0.230 -16.700 9.121 1.00 56.44 73 ALA A C 1
ATOM 606 O O . ALA A 1 73 ? 0.049 -17.724 9.823 1.00 56.44 73 ALA A O 1
#

pLDDT: mean 86.32, std 12.55, range [37.34, 96.0]

Radius of gyration: 12.24 Å; Cα contacts (8 Å, |Δi|>4): 77; chains: 1; bounding box: 40×26×25 Å

Solvent-accessible surface area (backbone atoms only — not comparable to full-atom values): 4402 Å² 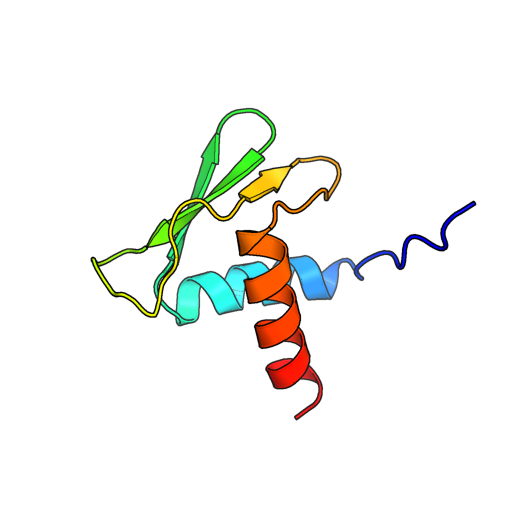total; per-residue (Å²): 131,82,86,73,80,74,80,54,73,69,55,55,55,52,48,57,52,49,42,43,73,79,40,33,44,81,41,78,55,90,66,28,39,38,39,41,51,73,60,98,47,90,89,47,71,71,75,18,31,36,35,78,87,68,53,56,41,76,54,32,49,52,55,48,54,60,48,49,58,66,73,77,105

Foldseek 3Di:
DPPPPDDDPVLVVVLVVVLVVVAWDWDDDPQKIATHHNDDDPVNDHTWMAGVVRDTDPNVVVSSVVVVVVVVD

Sequence (73 aa):
MRNIKRVEPWMSDAFLIWLRYIGYRIKTKGLSIEFLPTYKCKNLPRGGSIQHNGQMNKVANKLFAEFEEHVEA

Secondary structure (DSSP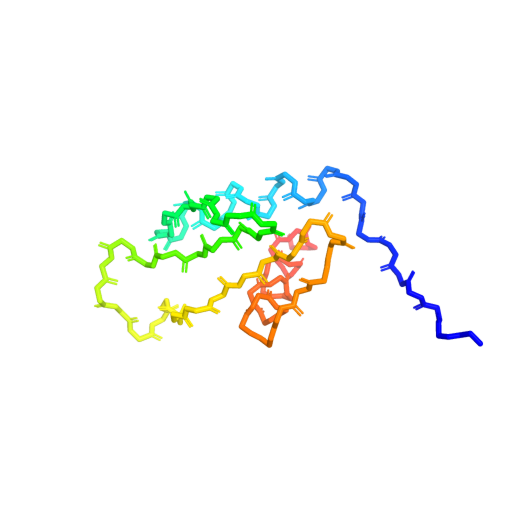, 8-state):
-----PPPHHHHHHHHHHHHHTTEEEEEETTEEEEEESS--TTS-S-EEEETTS-B-HHHHHHHHHHHHHHH-

Mean predicted aligned error: 5.0 Å

Nearest PDB structures (foldseek):
  2ehb-assembly1_D  TM=5.087E-01  e=9.531E-01  Arabidopsis thaliana
  4bv4-assembly1_R  TM=6.427E-01  e=3.661E+00  Drosophila melanogaster
  4ius-assembly1_A  TM=4.681E-01  e=2.833E+00  Kribbella flavida DSM 17836

Organism: NCBI:txid52133